Protein AF-E7G521-F1 (afdb_monomer)

Structure (mmCIF, N/CA/C/O backbone):
data_AF-E7G521-F1
#
_entry.id   AF-E7G521-F1
#
loop_
_atom_site.group_PDB
_atom_site.id
_atom_site.type_symbol
_atom_site.label_atom_id
_atom_site.label_alt_id
_atom_site.label_comp_id
_atom_site.label_asym_id
_atom_site.label_entity_id
_atom_site.label_seq_id
_atom_site.pdbx_PDB_ins_code
_atom_site.Cartn_x
_atom_site.Cartn_y
_atom_site.Cartn_z
_atom_site.occupancy
_atom_site.B_iso_or_equiv
_atom_site.auth_seq_id
_atom_site.auth_comp_id
_atom_site.auth_asym_id
_atom_site.auth_atom_id
_atom_site.pdbx_PDB_model_num
ATOM 1 N N . MET A 1 1 ? -6.265 -10.567 9.355 1.00 40.25 1 MET A N 1
ATOM 2 C CA . MET A 1 1 ? -4.885 -11.091 9.255 1.00 40.25 1 MET A CA 1
ATOM 3 C C . MET A 1 1 ? -4.249 -10.491 8.012 1.00 40.25 1 MET A C 1
ATOM 5 O O . MET A 1 1 ? -4.876 -10.526 6.965 1.00 40.25 1 MET A O 1
ATOM 9 N N . LEU A 1 2 ? -3.047 -9.920 8.127 1.00 45.81 2 LEU A N 1
ATOM 10 C CA . LEU A 1 2 ? -2.326 -9.175 7.076 1.00 45.81 2 LEU A CA 1
ATOM 11 C C . LEU A 1 2 ? -1.985 -9.977 5.794 1.00 45.81 2 LEU A C 1
ATOM 13 O O . LEU A 1 2 ? -1.392 -9.445 4.856 1.00 45.81 2 LEU A O 1
ATOM 17 N N . SER A 1 3 ? -2.362 -11.252 5.726 1.00 45.19 3 SER A N 1
ATOM 18 C CA . SER A 1 3 ? -1.956 -12.217 4.700 1.00 45.19 3 SER A CA 1
ATOM 19 C C . SER A 1 3 ? -2.608 -12.027 3.321 1.00 45.19 3 SER A C 1
ATOM 21 O O . SER A 1 3 ? -2.193 -12.677 2.367 1.00 45.19 3 SER A O 1
ATOM 23 N N . GLU A 1 4 ? -3.577 -11.122 3.160 1.00 48.91 4 GLU A N 1
ATOM 24 C CA . GLU A 1 4 ? -4.229 -10.870 1.859 1.00 48.91 4 GLU A CA 1
ATOM 25 C C . GLU A 1 4 ? -3.552 -9.769 1.017 1.00 48.91 4 GLU A C 1
ATOM 27 O O . GLU A 1 4 ? -3.879 -9.602 -0.157 1.00 48.91 4 GLU A O 1
ATOM 32 N N . ARG A 1 5 ? -2.586 -9.010 1.562 1.00 54.59 5 ARG A N 1
ATOM 33 C CA . ARG A 1 5 ? -2.122 -7.758 0.923 1.00 54.59 5 ARG A CA 1
ATOM 34 C C . ARG A 1 5 ? -1.070 -7.886 -0.179 1.00 54.59 5 ARG A C 1
ATOM 36 O O . ARG A 1 5 ? -0.899 -6.925 -0.920 1.00 54.59 5 ARG A O 1
ATOM 43 N N . ILE A 1 6 ? -0.394 -9.025 -0.333 1.00 53.94 6 ILE A N 1
ATOM 44 C CA . ILE A 1 6 ? 0.591 -9.243 -1.419 1.00 53.94 6 ILE A CA 1
ATOM 45 C C . ILE A 1 6 ? 0.376 -10.586 -2.143 1.00 53.94 6 ILE A C 1
ATOM 47 O O . ILE A 1 6 ? 0.940 -10.796 -3.210 1.00 53.94 6 ILE A O 1
ATOM 51 N N . CYS A 1 7 ? -0.510 -11.468 -1.660 1.00 44.53 7 CYS A N 1
ATOM 52 C CA . CYS A 1 7 ? -0.705 -12.802 -2.250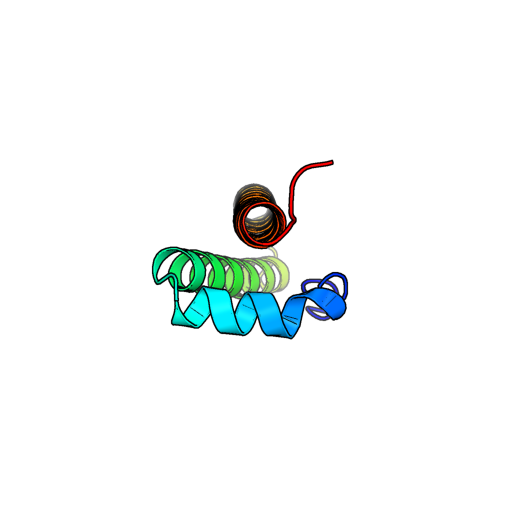 1.00 44.53 7 CYS A CA 1
ATOM 53 C C . CYS A 1 7 ? -1.159 -12.802 -3.722 1.00 44.53 7 CYS A C 1
ATOM 55 O O . CYS A 1 7 ? -0.925 -13.783 -4.420 1.00 44.53 7 CYS A O 1
ATOM 57 N N . MET A 1 8 ? -1.754 -11.715 -4.228 1.00 52.00 8 MET A N 1
ATOM 58 C CA . MET A 1 8 ? -2.057 -11.586 -5.664 1.00 52.00 8 MET A CA 1
ATOM 59 C C . MET A 1 8 ? -0.831 -11.250 -6.531 1.00 52.00 8 MET A C 1
ATOM 61 O O . MET A 1 8 ? -0.865 -11.462 -7.735 1.00 52.00 8 MET A O 1
ATOM 65 N N . PHE A 1 9 ? 0.258 -10.755 -5.939 1.00 55.09 9 PHE A N 1
ATOM 66 C CA . PHE A 1 9 ? 1.491 -10.373 -6.632 1.00 55.09 9 PHE A CA 1
ATOM 67 C C . PHE A 1 9 ? 2.608 -11.413 -6.485 1.00 55.09 9 PHE A C 1
ATOM 69 O O . PHE A 1 9 ? 3.775 -11.083 -6.681 1.00 55.09 9 PHE A O 1
ATOM 76 N N . HIS A 1 10 ? 2.300 -12.670 -6.145 1.00 58.69 10 HIS A N 1
ATOM 77 C CA . HIS A 1 10 ? 3.333 -13.713 -6.095 1.00 58.69 10 HIS A CA 1
ATOM 78 C C . HIS A 1 10 ? 4.088 -13.851 -7.422 1.00 58.69 10 HIS A C 1
ATOM 80 O O . HIS A 1 10 ? 5.299 -14.039 -7.404 1.00 58.69 10 HIS A O 1
ATOM 86 N N . GLU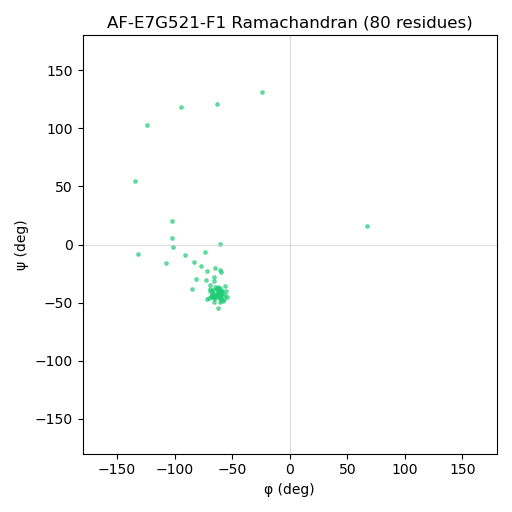 A 1 11 ? 3.401 -13.666 -8.549 1.00 64.25 11 GLU A N 1
ATOM 87 C CA . GLU A 1 11 ? 4.011 -13.698 -9.883 1.00 64.25 11 GLU A CA 1
ATOM 88 C C . GLU A 1 11 ? 4.895 -12.470 -10.171 1.00 64.25 11 GLU A C 1
ATOM 90 O O . GLU A 1 11 ? 5.827 -12.541 -10.960 1.00 64.25 11 GLU A O 1
ATOM 95 N N . TYR A 1 12 ? 4.662 -11.362 -9.464 1.00 73.06 12 TYR A N 1
ATOM 96 C CA . TYR A 1 12 ? 5.380 -10.093 -9.619 1.00 73.06 12 TYR A CA 1
ATOM 97 C C . TYR A 1 12 ? 6.422 -9.859 -8.532 1.00 73.06 12 TYR A C 1
ATOM 99 O O . TYR A 1 12 ? 6.989 -8.775 -8.443 1.00 73.06 12 TYR A O 1
ATOM 107 N N . ARG A 1 13 ? 6.665 -10.835 -7.653 1.00 74.69 13 ARG A N 1
ATOM 108 C CA . ARG A 1 13 ? 7.534 -10.638 -6.489 1.00 74.69 13 ARG A CA 1
ATOM 109 C C . ARG A 1 13 ? 8.974 -10.323 -6.896 1.00 74.69 13 ARG A C 1
ATOM 111 O O . ARG A 1 13 ? 9.617 -9.497 -6.249 1.00 74.69 13 ARG A O 1
ATOM 118 N N . ASP A 1 14 ? 9.461 -10.964 -7.952 1.00 77.56 14 ASP A N 1
ATOM 119 C CA . ASP A 1 14 ? 10.779 -10.690 -8.523 1.00 77.56 14 ASP A CA 1
ATOM 120 C C . ASP A 1 14 ? 10.835 -9.29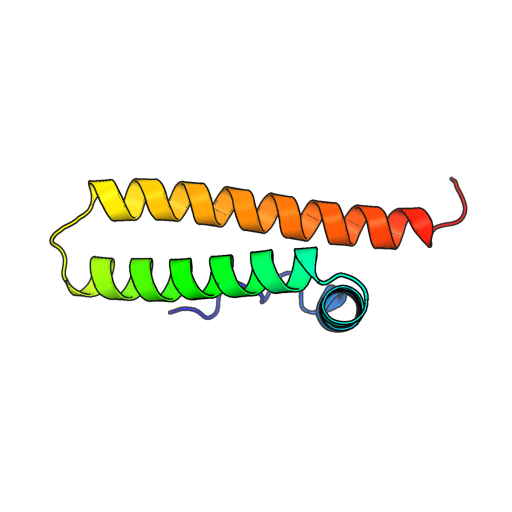5 -9.155 1.00 77.56 14 ASP A C 1
ATOM 122 O O . ASP A 1 14 ? 11.737 -8.528 -8.825 1.00 77.56 14 ASP A O 1
ATOM 126 N N . GLU A 1 15 ? 9.818 -8.901 -9.929 1.00 82.06 15 GLU A N 1
ATOM 127 C CA . GLU A 1 15 ? 9.721 -7.546 -10.492 1.00 82.06 15 GLU A CA 1
ATOM 128 C C . GLU A 1 15 ? 9.647 -6.472 -9.407 1.00 82.06 15 GLU A C 1
ATOM 130 O O . GLU A 1 15 ? 10.347 -5.474 -9.486 1.00 82.06 15 GLU A O 1
ATOM 135 N N . ILE A 1 16 ? 8.859 -6.689 -8.353 1.00 79.56 16 ILE A N 1
ATOM 136 C CA . ILE A 1 16 ? 8.764 -5.807 -7.182 1.00 79.56 16 ILE A CA 1
ATOM 137 C C . ILE A 1 16 ? 10.131 -5.656 -6.516 1.00 79.56 16 ILE A C 1
ATOM 139 O O . ILE A 1 16 ? 10.520 -4.557 -6.121 1.00 79.56 16 ILE A O 1
ATOM 143 N N . LYS A 1 17 ? 10.876 -6.755 -6.376 1.00 80.69 17 LYS A N 1
ATOM 144 C CA . LYS A 1 17 ? 1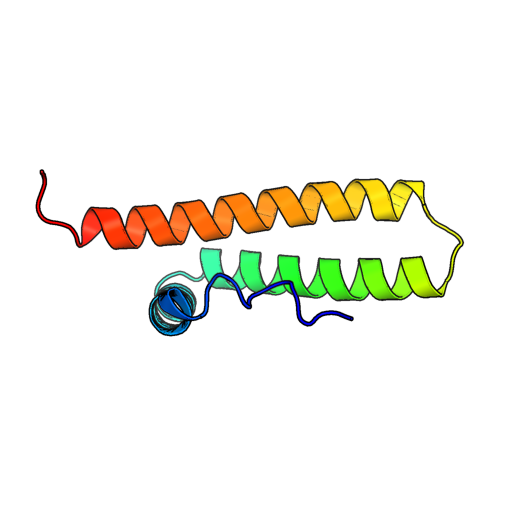2.202 -6.745 -5.759 1.00 80.69 17 LYS A CA 1
ATOM 145 C C . LYS A 1 17 ? 13.224 -6.030 -6.643 1.00 80.69 17 LYS A C 1
ATOM 147 O O . LYS A 1 17 ? 14.039 -5.268 -6.120 1.00 80.69 17 LYS A O 1
ATOM 152 N N . GLU A 1 18 ? 13.178 -6.233 -7.957 1.00 83.75 18 GLU A N 1
ATOM 153 C CA . GLU A 1 18 ? 14.007 -5.497 -8.911 1.00 83.75 18 GLU A CA 1
ATOM 154 C C . GLU A 1 18 ? 13.646 -4.012 -8.955 1.00 83.75 18 GLU A C 1
ATOM 156 O O . GLU A 1 18 ? 14.533 -3.176 -8.803 1.00 83.75 18 GLU A O 1
ATOM 161 N N . LEU A 1 19 ? 12.363 -3.669 -9.082 1.00 84.50 19 LEU A N 1
ATOM 162 C CA . LEU A 1 19 ? 11.852 -2.299 -9.054 1.00 84.50 19 LEU A CA 1
ATOM 163 C C . LEU A 1 19 ? 12.184 -1.607 -7.741 1.00 84.50 19 LEU A C 1
ATOM 165 O O . LEU A 1 19 ? 12.589 -0.457 -7.769 1.00 84.50 19 LEU A O 1
ATOM 169 N N . SER A 1 20 ? 12.102 -2.282 -6.597 1.00 82.88 20 SER A N 1
ATOM 170 C CA . SER A 1 20 ? 12.495 -1.676 -5.323 1.00 82.88 20 SER A CA 1
ATOM 171 C C . SER A 1 20 ? 13.991 -1.363 -5.248 1.00 82.88 20 SER A C 1
ATOM 173 O O . SER A 1 20 ? 14.361 -0.451 -4.514 1.00 82.88 20 SER A O 1
ATOM 175 N N . ASN A 1 21 ? 14.849 -2.105 -5.955 1.00 83.06 21 ASN A N 1
ATOM 176 C CA . ASN A 1 21 ? 16.287 -1.814 -6.012 1.00 83.06 21 ASN A CA 1
ATOM 177 C C . ASN A 1 21 ? 16.619 -0.771 -7.086 1.00 83.06 21 ASN A C 1
ATOM 179 O O . ASN A 1 21 ? 17.485 0.075 -6.882 1.00 83.06 21 ASN A O 1
ATOM 183 N N . LYS A 1 22 ? 15.940 -0.830 -8.234 1.00 83.81 22 LYS A N 1
ATOM 184 C CA . LYS A 1 22 ? 16.164 0.055 -9.384 1.00 83.81 22 LYS A CA 1
ATOM 185 C C . LYS A 1 22 ? 15.467 1.408 -9.230 1.00 83.81 22 LYS A C 1
ATOM 187 O O . LYS A 1 22 ? 15.950 2.401 -9.763 1.00 83.81 22 LYS A O 1
ATOM 192 N N . ASN A 1 23 ? 14.345 1.454 -8.516 1.00 85.50 23 ASN A N 1
ATOM 193 C CA . ASN A 1 23 ? 13.492 2.623 -8.369 1.00 85.50 23 ASN A CA 1
ATOM 194 C C . ASN A 1 23 ? 13.291 2.984 -6.880 1.00 85.50 23 ASN A C 1
ATOM 196 O O . ASN A 1 23 ? 12.463 2.379 -6.191 1.00 85.50 23 ASN A O 1
ATOM 200 N N . PRO A 1 24 ? 13.987 4.017 -6.368 1.00 87.62 24 PRO A N 1
ATOM 201 C CA . PRO A 1 24 ? 13.826 4.462 -4.983 1.00 87.62 24 PRO A CA 1
ATOM 202 C C . PRO A 1 24 ? 12.425 5.022 -4.696 1.00 87.62 24 PRO A C 1
ATOM 204 O O . PRO A 1 24 ? 12.010 5.073 -3.539 1.00 87.62 24 PRO A O 1
ATOM 207 N N . HIS A 1 25 ? 11.678 5.435 -5.725 1.00 86.50 25 HIS A N 1
ATOM 208 C CA . HIS A 1 25 ? 10.288 5.859 -5.567 1.00 86.50 25 HIS A CA 1
ATOM 209 C C . HIS A 1 25 ? 9.387 4.682 -5.180 1.00 86.50 25 HIS A C 1
ATOM 211 O O . HIS A 1 25 ? 8.586 4.796 -4.254 1.00 86.50 25 HIS A O 1
ATOM 217 N N . PHE A 1 26 ? 9.594 3.526 -5.818 1.00 86.50 26 PHE A N 1
A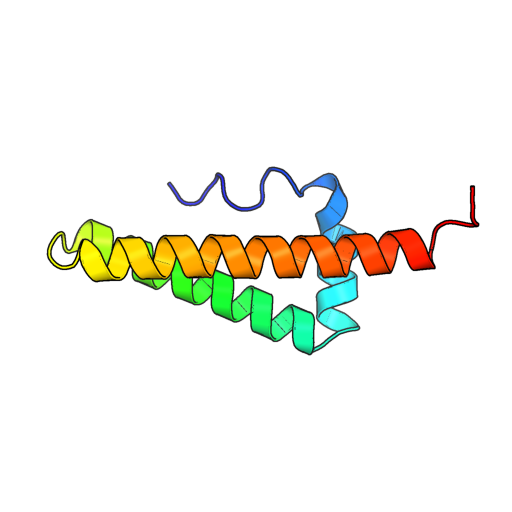TOM 218 C CA . PHE A 1 26 ? 8.883 2.295 -5.489 1.00 86.50 26 PHE A CA 1
ATOM 219 C C . PHE A 1 26 ? 9.140 1.876 -4.039 1.00 86.50 26 PHE A C 1
ATOM 221 O O . PHE A 1 26 ? 8.203 1.544 -3.318 1.00 86.50 26 PHE A O 1
ATOM 228 N N . HIS A 1 27 ? 10.400 1.947 -3.595 1.00 86.12 27 HIS A N 1
ATOM 229 C CA . HIS A 1 27 ? 10.771 1.616 -2.219 1.00 86.12 27 HIS A CA 1
ATOM 230 C C . HIS A 1 27 ? 10.000 2.459 -1.196 1.00 86.12 27 HIS A C 1
ATOM 232 O O . HIS A 1 27 ? 9.395 1.904 -0.281 1.00 86.12 27 HIS A O 1
ATOM 238 N N . LYS A 1 28 ? 9.928 3.782 -1.409 1.00 88.94 28 LYS A N 1
ATOM 239 C CA . LYS A 1 28 ? 9.164 4.686 -0.536 1.00 88.94 28 LYS A CA 1
ATOM 240 C C . LYS A 1 28 ? 7.683 4.330 -0.488 1.00 88.94 28 LYS A C 1
ATOM 242 O O . LYS A 1 28 ? 7.133 4.214 0.597 1.00 88.94 28 LYS A O 1
ATOM 247 N N . ILE A 1 29 ? 7.050 4.116 -1.643 1.00 87.88 29 ILE A N 1
ATOM 248 C CA . ILE A 1 29 ? 5.623 3.761 -1.719 1.00 87.88 29 ILE A CA 1
ATOM 249 C C . ILE A 1 29 ? 5.353 2.437 -0.995 1.00 87.88 29 ILE A C 1
ATOM 251 O O . ILE A 1 29 ? 4.343 2.294 -0.304 1.00 87.88 29 ILE A O 1
ATOM 255 N N . PHE A 1 30 ? 6.266 1.474 -1.121 1.00 83.31 30 PHE A N 1
ATOM 256 C CA . PHE A 1 30 ? 6.153 0.182 -0.460 1.00 83.31 30 PHE A CA 1
ATOM 257 C C . PHE A 1 30 ? 6.281 0.296 1.065 1.00 83.31 30 PHE A C 1
ATOM 259 O O . PHE A 1 30 ? 5.467 -0.284 1.786 1.00 83.31 30 PHE A O 1
ATOM 266 N N . GLU A 1 31 ? 7.251 1.071 1.560 1.00 86.69 31 GLU A N 1
ATOM 267 C CA . GLU A 1 31 ? 7.375 1.390 2.987 1.00 86.69 31 GLU A CA 1
ATOM 268 C C . GLU A 1 31 ? 6.130 2.111 3.512 1.00 86.69 31 GLU A C 1
ATOM 270 O O . GLU A 1 31 ? 5.576 1.711 4.535 1.00 86.69 31 GLU A O 1
ATOM 275 N N . GLU A 1 32 ? 5.635 3.114 2.785 1.00 88.69 32 GLU A N 1
ATOM 276 C CA . GLU A 1 32 ? 4.452 3.889 3.164 1.00 88.69 32 GLU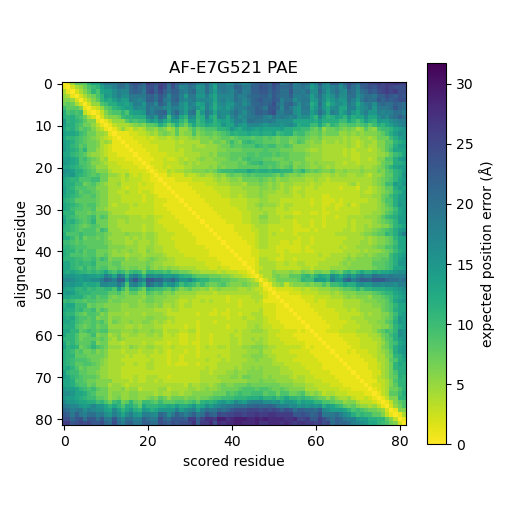 A CA 1
ATOM 277 C C . GLU A 1 32 ? 3.203 2.998 3.227 1.00 88.69 32 GLU A C 1
ATOM 279 O O . GLU A 1 32 ? 2.417 3.068 4.170 1.00 88.69 32 GLU A O 1
ATOM 284 N N . HIS A 1 33 ? 3.053 2.072 2.278 1.00 85.88 33 HIS A N 1
ATOM 285 C CA . HIS A 1 33 ? 1.973 1.088 2.283 1.00 85.88 33 HIS A CA 1
ATOM 286 C C . HIS A 1 33 ? 2.048 0.155 3.499 1.00 85.88 33 HIS A C 1
ATOM 288 O O . HIS A 1 33 ? 1.000 -0.213 4.046 1.00 85.88 33 HIS A O 1
ATOM 294 N N . ASN A 1 34 ? 3.258 -0.231 3.911 1.00 83.94 34 ASN A N 1
ATOM 295 C CA . ASN A 1 34 ? 3.489 -1.082 5.075 1.00 83.94 34 ASN A CA 1
ATOM 296 C C . ASN A 1 34 ? 3.189 -0.332 6.378 1.00 83.94 34 ASN A C 1
ATOM 298 O O . ASN A 1 34 ? 2.435 -0.829 7.207 1.00 83.94 34 ASN A O 1
ATOM 302 N N . ALA A 1 35 ? 3.679 0.903 6.506 1.00 88.50 35 ALA A N 1
ATOM 303 C CA . ALA A 1 35 ? 3.385 1.774 7.640 1.00 88.50 35 ALA A CA 1
ATOM 304 C C . ALA A 1 35 ? 1.876 2.037 7.779 1.00 88.50 35 ALA A C 1
ATOM 306 O O . ALA A 1 35 ? 1.329 1.960 8.874 1.00 88.50 35 ALA A O 1
ATOM 307 N N . LEU A 1 36 ? 1.175 2.267 6.662 1.00 86.69 36 LEU A N 1
ATOM 308 C CA . LEU A 1 36 ? -0.282 2.402 6.662 1.00 86.69 36 LEU A CA 1
ATOM 309 C C . LEU A 1 36 ? -0.999 1.106 7.050 1.00 86.69 36 LEU A C 1
ATOM 311 O O . LEU A 1 36 ? -2.102 1.180 7.577 1.00 86.69 36 LEU A O 1
ATOM 315 N N . ASP A 1 37 ? -0.449 -0.077 6.749 1.00 85.38 37 ASP A N 1
ATOM 316 C CA . ASP A 1 37 ? -1.015 -1.323 7.280 1.00 85.38 37 ASP A CA 1
ATOM 317 C C . ASP A 1 37 ? -0.942 -1.359 8.792 1.00 85.38 37 ASP A C 1
ATOM 319 O O . ASP A 1 37 ? -1.976 -1.509 9.435 1.00 85.38 37 ASP A O 1
ATOM 323 N N . ASP A 1 38 ? 0.262 -1.169 9.317 1.00 87.50 38 ASP A N 1
ATOM 324 C CA . ASP A 1 38 ? 0.535 -1.260 10.741 1.00 87.50 38 ASP A CA 1
ATOM 325 C C . ASP A 1 38 ? -0.298 -0.236 11.524 1.00 87.50 38 ASP A C 1
ATOM 327 O O . ASP A 1 38 ? -0.920 -0.558 12.539 1.00 87.50 38 ASP A O 1
ATOM 331 N N . GLU A 1 39 ? -0.432 0.976 10.976 1.00 87.94 39 GLU A N 1
ATOM 332 C CA . GLU A 1 39 ? -1.292 2.010 11.541 1.00 87.94 39 GLU A CA 1
ATOM 333 C C . GLU A 1 39 ? -2.777 1.617 11.485 1.00 87.94 39 GLU A C 1
ATOM 335 O O . GLU A 1 39 ? -3.477 1.761 12.485 1.00 87.94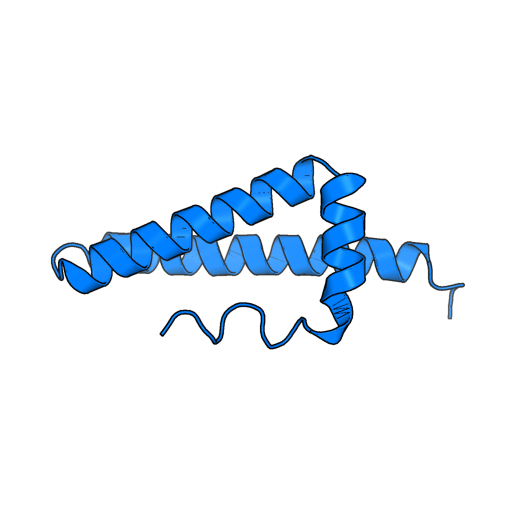 39 GLU A O 1
ATOM 340 N N . ILE A 1 40 ? -3.275 1.067 10.368 1.00 86.69 40 ILE A N 1
ATOM 341 C CA . ILE A 1 40 ? -4.659 0.562 10.293 1.00 86.69 40 ILE A CA 1
ATOM 342 C C . ILE A 1 40 ? -4.878 -0.551 11.318 1.00 86.69 40 ILE A C 1
ATOM 344 O O . ILE A 1 40 ? -5.880 -0.511 12.023 1.00 86.69 40 ILE A O 1
ATOM 348 N N . ALA A 1 41 ? -3.965 -1.516 11.422 1.00 85.88 41 ALA A N 1
ATOM 349 C CA . ALA A 1 41 ? -4.077 -2.637 12.349 1.00 85.88 41 ALA A CA 1
ATOM 350 C C . ALA A 1 41 ? -4.084 -2.160 13.808 1.00 85.88 41 ALA A C 1
ATOM 352 O O . ALA A 1 41 ? -4.905 -2.614 14.604 1.00 85.88 41 ALA A O 1
ATOM 353 N N . THR A 1 42 ? -3.221 -1.198 14.139 1.00 87.81 42 THR A N 1
ATOM 354 C CA . THR A 1 42 ? -3.163 -0.575 15.465 1.00 87.81 42 THR A CA 1
ATOM 355 C C . THR A 1 42 ? -4.451 0.181 15.784 1.00 87.81 42 THR A C 1
ATOM 357 O O . THR A 1 42 ? -5.005 0.028 16.872 1.00 87.81 42 THR A O 1
ATOM 360 N N . LEU A 1 43 ? -4.975 0.963 14.836 1.00 87.88 43 LEU A N 1
ATOM 361 C CA . LEU A 1 43 ? -6.218 1.714 15.027 1.00 87.88 43 LEU A CA 1
ATOM 362 C C . LEU A 1 43 ? -7.443 0.793 15.093 1.00 87.88 43 LEU A C 1
ATOM 364 O O . LEU A 1 43 ? -8.328 1.031 15.911 1.00 87.88 43 LEU A O 1
ATOM 368 N N . GLU A 1 44 ? -7.492 -0.270 14.284 1.00 85.44 44 GLU A N 1
ATOM 369 C CA . GLU A 1 44 ? -8.552 -1.287 14.332 1.00 85.44 44 GLU A CA 1
ATOM 370 C C . GLU A 1 44 ? -8.524 -2.059 15.657 1.00 85.44 44 GLU A C 1
ATOM 372 O O . GLU A 1 44 ? -9.582 -2.349 16.210 1.00 85.44 44 GLU A O 1
ATOM 377 N N . ALA A 1 45 ? -7.337 -2.335 16.208 1.00 86.69 45 ALA A N 1
ATOM 378 C CA . ALA A 1 45 ? -7.193 -2.938 17.533 1.00 86.69 45 ALA A CA 1
ATOM 379 C C . ALA A 1 45 ? -7.600 -1.979 18.666 1.00 86.69 45 ALA A C 1
ATOM 381 O O . ALA A 1 45 ? -8.155 -2.415 19.673 1.00 86.69 45 ALA A O 1
ATOM 382 N N . SER A 1 46 ? -7.333 -0.681 18.498 1.00 86.00 46 SER A N 1
ATOM 383 C CA . SER A 1 46 ? -7.714 0.374 19.444 1.00 86.00 46 SER A CA 1
ATOM 384 C C . SER A 1 46 ? -9.220 0.676 19.418 1.00 86.00 46 SER A C 1
ATOM 386 O O . SER A 1 46 ? -9.784 1.060 20.439 1.00 86.00 46 SER A O 1
ATOM 388 N N . GLY A 1 47 ? -9.881 0.502 18.268 1.00 77.94 47 GLY A N 1
ATOM 389 C CA . GLY A 1 47 ? -11.333 0.645 18.111 1.00 77.94 47 GLY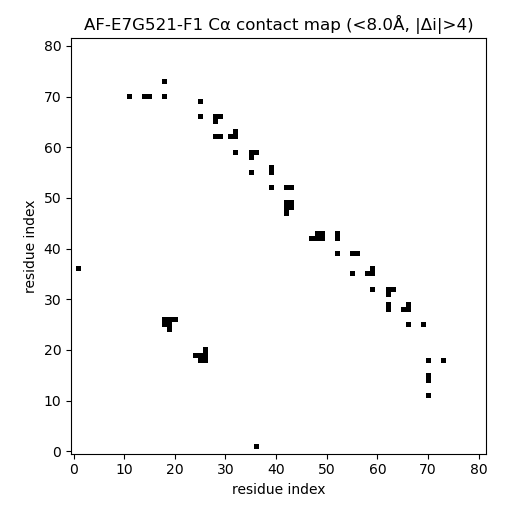 A CA 1
ATOM 390 C C . GLY A 1 47 ? -11.872 2.070 18.281 1.00 77.94 47 GLY A C 1
ATOM 391 O O . GLY A 1 47 ? -13.067 2.244 18.499 1.00 77.94 47 GLY A O 1
ATOM 392 N N . THR A 1 48 ? -11.006 3.085 18.225 1.00 72.69 48 THR A N 1
ATOM 393 C CA . THR A 1 48 ? -11.350 4.472 18.589 1.00 72.69 48 THR A CA 1
ATOM 394 C C . THR A 1 48 ? -11.469 5.428 17.402 1.00 72.69 48 THR A C 1
ATOM 396 O O . THR A 1 48 ? -12.027 6.512 17.549 1.00 72.69 48 THR A O 1
ATOM 399 N N . ASP A 1 49 ? -10.961 5.048 16.226 1.00 82.31 49 ASP A N 1
ATOM 400 C CA . ASP A 1 49 ? -10.664 5.983 15.133 1.00 82.31 49 ASP A CA 1
ATOM 401 C C . ASP A 1 49 ? -11.150 5.481 13.754 1.00 82.31 49 ASP A C 1
ATOM 403 O O . ASP A 1 49 ? -10.396 5.431 12.777 1.00 82.31 49 ASP A O 1
ATOM 407 N N . ASP A 1 50 ? -12.440 5.148 13.630 1.00 84.00 50 ASP A N 1
ATOM 408 C CA . ASP A 1 50 ? -13.055 4.673 12.374 1.00 84.00 50 ASP A CA 1
ATOM 409 C C . ASP A 1 50 ? -12.867 5.634 11.187 1.00 84.00 50 ASP A C 1
ATOM 411 O O . ASP A 1 50 ? -12.582 5.212 10.063 1.00 84.00 50 ASP A O 1
ATOM 415 N N . LEU A 1 51 ? -12.976 6.948 11.422 1.00 86.75 51 LEU A N 1
ATOM 416 C CA . LEU A 1 51 ? -12.762 7.978 10.393 1.00 86.75 51 LEU A CA 1
ATOM 417 C C . LEU A 1 51 ? -11.325 7.963 9.856 1.00 86.75 51 LEU A C 1
ATOM 419 O O . LEU A 1 51 ? -11.082 8.145 8.654 1.00 86.75 51 LEU A O 1
ATOM 423 N N . LYS A 1 52 ? -10.363 7.729 10.749 1.00 87.56 52 LYS A N 1
ATOM 424 C CA . LYS A 1 52 ? -8.948 7.650 10.402 1.00 87.56 52 LYS A CA 1
ATOM 425 C C . LYS A 1 52 ? -8.686 6.361 9.634 1.00 87.56 52 LYS A C 1
ATOM 427 O O . LYS A 1 52 ? -8.145 6.427 8.534 1.00 87.56 52 LYS A O 1
ATOM 432 N N . ILE A 1 53 ? -9.198 5.228 10.117 1.00 86.88 53 ILE A N 1
ATOM 433 C CA . ILE A 1 53 ? -9.144 3.931 9.427 1.00 86.88 53 ILE A CA 1
ATOM 434 C C . ILE A 1 53 ? -9.722 4.035 8.008 1.00 86.88 53 ILE A C 1
ATOM 436 O O . ILE A 1 53 ? -9.096 3.568 7.058 1.00 86.88 53 ILE A O 1
ATOM 440 N N . ALA A 1 54 ? -10.872 4.689 7.819 1.00 87.50 54 ALA A N 1
ATOM 441 C CA . ALA A 1 54 ? -11.473 4.883 6.497 1.00 87.50 54 ALA A CA 1
ATOM 442 C C . ALA A 1 54 ? -10.566 5.693 5.551 1.00 87.50 54 ALA A C 1
ATOM 444 O O . ALA A 1 54 ? -10.435 5.366 4.367 1.00 87.50 54 ALA A O 1
ATOM 445 N N . THR A 1 55 ? -9.899 6.724 6.073 1.00 89.50 55 THR A N 1
ATOM 446 C CA . THR A 1 55 ? -8.939 7.538 5.313 1.00 89.50 55 THR A CA 1
ATOM 447 C C . THR A 1 55 ? -7.688 6.736 4.951 1.00 89.50 55 THR A C 1
ATOM 449 O O . THR A 1 55 ? -7.239 6.765 3.805 1.00 89.50 55 THR A O 1
ATOM 452 N N . LEU A 1 56 ? -7.148 5.966 5.896 1.00 88.00 56 LEU A N 1
ATOM 453 C CA . LEU A 1 56 ? -5.968 5.129 5.682 1.00 88.00 56 LEU A CA 1
ATOM 454 C C . LEU A 1 56 ? -6.259 3.986 4.703 1.00 88.00 56 LEU A C 1
ATOM 456 O O . LEU A 1 56 ? -5.446 3.719 3.823 1.00 88.00 56 LEU A O 1
ATOM 460 N N . LYS A 1 57 ? -7.447 3.369 4.770 1.00 85.44 57 LYS A N 1
ATOM 461 C CA . LYS A 1 57 ? -7.907 2.364 3.795 1.00 85.44 57 LYS A CA 1
ATOM 462 C C . LYS A 1 57 ? -7.951 2.933 2.373 1.00 85.44 57 LYS A C 1
ATOM 464 O O . LYS A 1 57 ? -7.513 2.257 1.443 1.00 85.44 57 LYS A O 1
ATOM 469 N N . LYS A 1 58 ? -8.399 4.185 2.196 1.00 88.19 58 LYS A N 1
ATOM 470 C CA . LYS A 1 58 ? -8.340 4.879 0.895 1.00 88.19 58 LYS A CA 1
ATOM 471 C C . LYS A 1 58 ? -6.902 5.120 0.431 1.00 88.19 58 LYS A C 1
ATOM 473 O O . LYS A 1 58 ? -6.588 4.813 -0.714 1.00 88.19 58 LYS A O 1
ATOM 478 N N . LYS A 1 59 ? -6.019 5.612 1.309 1.00 88.06 59 LYS A N 1
ATOM 479 C CA . LYS A 1 59 ? -4.594 5.816 0.978 1.00 88.06 59 LYS A CA 1
ATOM 480 C C . LYS A 1 59 ? -3.903 4.512 0.586 1.00 88.06 59 LYS A C 1
ATOM 482 O O . LYS A 1 59 ? -3.201 4.456 -0.411 1.00 88.06 59 LYS A O 1
ATOM 487 N N . LYS A 1 60 ? -4.161 3.438 1.325 1.00 83.38 60 LYS A N 1
ATOM 488 C CA . LYS A 1 60 ? -3.676 2.091 1.020 1.00 83.38 60 LYS A CA 1
ATOM 489 C C . LYS A 1 60 ? -4.091 1.627 -0.378 1.00 83.38 60 LYS A C 1
ATOM 491 O O . LYS A 1 60 ? -3.274 1.038 -1.079 1.00 83.38 60 LYS A O 1
ATOM 496 N N . LEU A 1 61 ? -5.343 1.871 -0.772 1.00 85.06 61 LEU A N 1
ATOM 497 C CA . LEU A 1 61 ? -5.817 1.540 -2.117 1.00 85.06 61 LEU A CA 1
ATOM 498 C C . LEU A 1 61 ? -5.061 2.344 -3.181 1.00 85.06 61 LEU A C 1
ATOM 500 O O . LEU A 1 61 ? -4.636 1.766 -4.173 1.00 85.06 61 LEU A O 1
ATOM 504 N N . TYR A 1 62 ? -4.839 3.635 -2.930 1.00 86.19 62 TYR A N 1
ATOM 505 C CA . TYR A 1 62 ? -4.074 4.510 -3.815 1.00 86.19 62 TYR A CA 1
ATOM 506 C C . TYR A 1 62 ? -2.625 4.031 -3.996 1.00 86.19 62 TYR A C 1
ATOM 508 O O . TYR A 1 62 ? -2.181 3.837 -5.121 1.00 86.19 62 TYR A O 1
ATOM 516 N N . LEU A 1 63 ? -1.909 3.738 -2.904 1.00 85.88 63 LEU A N 1
ATOM 517 C CA . LEU A 1 63 ? -0.531 3.234 -2.989 1.00 85.88 63 LEU A CA 1
ATOM 518 C C . LEU A 1 63 ? -0.452 1.888 -3.715 1.00 85.88 63 LEU A C 1
ATOM 520 O O . LEU A 1 63 ? 0.497 1.642 -4.451 1.00 85.88 63 LEU A O 1
ATOM 524 N N . LYS A 1 64 ? -1.448 1.010 -3.533 1.00 81.12 64 LYS A N 1
ATOM 525 C CA . LYS A 1 64 ? -1.531 -0.247 -4.286 1.00 81.12 64 LYS A CA 1
ATOM 526 C C . LYS A 1 64 ? -1.686 0.012 -5.788 1.00 81.12 64 LYS A C 1
ATOM 528 O O . LYS A 1 64 ? -1.046 -0.680 -6.574 1.00 81.12 64 LYS A O 1
ATOM 533 N N . ASP A 1 65 ? -2.534 0.963 -6.171 1.00 85.94 65 ASP A N 1
ATOM 534 C CA . ASP A 1 65 ? -2.727 1.352 -7.571 1.00 85.94 65 ASP A CA 1
ATOM 535 C C . ASP A 1 65 ? -1.421 1.886 -8.172 1.00 85.94 65 ASP A C 1
ATOM 537 O O . ASP A 1 65 ? -1.006 1.468 -9.250 1.00 85.94 65 ASP A O 1
ATOM 541 N N . GLU A 1 66 ? -0.691 2.701 -7.410 1.00 86.31 66 GLU A N 1
ATOM 542 C CA . GLU A 1 66 ? 0.592 3.262 -7.834 1.00 86.31 66 GLU A CA 1
ATOM 543 C C . GLU A 1 66 ? 1.690 2.188 -7.961 1.00 86.31 66 GLU A C 1
ATOM 545 O O . GLU A 1 66 ? 2.438 2.176 -8.939 1.00 86.31 66 GLU A O 1
ATOM 550 N N . ILE A 1 67 ? 1.733 1.220 -7.035 1.00 84.19 67 ILE A N 1
ATOM 551 C CA . ILE A 1 67 ? 2.573 0.012 -7.139 1.00 84.19 67 ILE A CA 1
ATOM 552 C C . ILE A 1 67 ? 2.233 -0.768 -8.411 1.00 84.19 67 ILE A C 1
ATOM 554 O O . ILE A 1 67 ? 3.136 -1.131 -9.163 1.00 84.19 67 ILE A O 1
ATOM 558 N N . TYR A 1 68 ? 0.945 -1.020 -8.664 1.00 82.94 68 TYR A N 1
ATOM 559 C CA . TYR A 1 68 ? 0.501 -1.763 -9.843 1.00 82.94 68 TYR A CA 1
ATOM 560 C C . TYR A 1 68 ? 0.889 -1.042 -11.131 1.00 82.94 68 TYR A C 1
ATOM 562 O O . TYR A 1 68 ? 1.419 -1.668 -12.045 1.00 82.94 68 TYR A O 1
ATOM 570 N N . ARG A 1 69 ? 0.695 0.276 -11.183 1.00 85.88 69 ARG A N 1
ATOM 571 C CA . ARG A 1 69 ? 1.062 1.103 -12.327 1.00 85.88 69 ARG A CA 1
ATOM 572 C C . ARG A 1 69 ? 2.564 1.056 -12.602 1.00 85.88 69 ARG A C 1
ATOM 574 O O . ARG A 1 69 ? 2.945 0.818 -13.738 1.00 85.88 69 ARG A O 1
ATOM 581 N N . MET A 1 70 ? 3.410 1.171 -11.576 1.00 85.50 70 MET A N 1
ATOM 582 C CA . MET A 1 70 ? 4.865 1.050 -11.744 1.00 85.50 70 MET A CA 1
ATOM 583 C C . MET A 1 70 ? 5.294 -0.333 -12.251 1.00 85.50 70 MET A C 1
ATOM 585 O O . MET A 1 70 ? 6.194 -0.422 -13.083 1.00 85.50 70 MET A O 1
ATOM 589 N N . ILE A 1 71 ? 4.655 -1.405 -11.772 1.00 84.38 71 ILE A N 1
ATOM 590 C CA . ILE A 1 71 ? 4.915 -2.767 -12.263 1.00 84.38 71 ILE A CA 1
ATOM 591 C C . ILE A 1 71 ? 4.473 -2.891 -13.724 1.00 84.38 71 ILE A C 1
ATOM 593 O O . ILE A 1 71 ? 5.227 -3.390 -14.548 1.00 84.38 71 ILE A O 1
ATOM 597 N N . GLN A 1 72 ? 3.281 -2.405 -14.074 1.00 84.06 72 GLN A N 1
ATOM 598 C CA . GLN A 1 72 ? 2.793 -2.418 -15.455 1.00 84.06 72 GLN A CA 1
ATOM 599 C C . GLN A 1 72 ? 3.693 -1.613 -16.392 1.00 84.06 72 GLN A C 1
ATOM 601 O O . GLN A 1 72 ? 4.035 -2.123 -17.448 1.00 84.06 72 GLN A O 1
ATOM 606 N N . GLU A 1 73 ? 4.130 -0.414 -16.002 1.00 85.12 73 GLU A N 1
ATOM 607 C CA . GLU A 1 73 ? 5.076 0.390 -16.787 1.00 85.12 73 GLU A CA 1
ATOM 608 C C . GLU A 1 73 ? 6.409 -0.350 -16.985 1.00 85.12 73 GLU A C 1
ATOM 610 O O . GLU A 1 73 ? 6.989 -0.306 -18.068 1.00 85.12 73 GLU A O 1
ATOM 615 N N . HIS A 1 74 ? 6.881 -1.085 -15.972 1.00 83.75 74 HIS A N 1
ATOM 616 C CA . HIS A 1 74 ? 8.078 -1.915 -16.097 1.00 83.75 74 HIS A CA 1
ATOM 617 C C . HIS A 1 74 ? 7.879 -3.092 -17.059 1.00 83.75 74 HIS A C 1
ATOM 619 O O . HIS A 1 74 ? 8.742 -3.338 -17.903 1.00 83.75 74 HIS A O 1
ATOM 625 N N . LYS A 1 75 ? 6.736 -3.786 -16.970 1.00 80.19 75 LYS A N 1
ATOM 626 C CA . LYS A 1 75 ? 6.385 -4.886 -17.877 1.00 80.19 75 LYS A CA 1
ATOM 627 C C . LYS A 1 75 ? 6.182 -4.419 -19.310 1.00 80.19 75 LYS A C 1
ATOM 629 O O . LYS A 1 75 ? 6.654 -5.094 -20.215 1.00 80.19 75 LYS A O 1
ATOM 634 N N . ASP A 1 76 ? 5.494 -3.300 -19.511 1.00 76.44 76 ASP A N 1
ATOM 635 C CA . ASP A 1 76 ? 5.204 -2.724 -20.826 1.00 76.44 76 ASP A CA 1
ATOM 636 C C . ASP A 1 76 ? 6.491 -2.252 -21.510 1.00 76.44 76 ASP A C 1
ATOM 638 O O . ASP A 1 76 ? 6.753 -2.613 -22.652 1.00 76.44 76 ASP A O 1
ATOM 642 N N . ALA A 1 77 ? 7.390 -1.596 -20.766 1.00 66.88 77 ALA A N 1
ATOM 643 C CA . ALA A 1 77 ? 8.721 -1.250 -21.265 1.00 66.88 77 ALA A CA 1
ATOM 644 C C . ALA A 1 77 ? 9.559 -2.478 -21.674 1.00 66.88 77 ALA A C 1
ATOM 646 O O . ALA A 1 77 ? 10.483 -2.355 -22.480 1.00 66.88 77 ALA A O 1
ATOM 647 N N . HIS A 1 78 ? 9.258 -3.655 -21.118 1.00 60.31 78 HIS A N 1
ATOM 648 C CA . HIS A 1 78 ? 9.930 -4.917 -21.425 1.00 60.31 78 HIS A CA 1
ATOM 649 C C . HIS A 1 78 ? 9.137 -5.821 -22.388 1.00 60.31 78 HIS A C 1
ATOM 651 O O . HIS A 1 78 ? 9.626 -6.890 -22.770 1.00 60.31 78 HIS A O 1
ATOM 657 N N . ALA A 1 79 ? 7.939 -5.401 -22.804 1.00 48.50 79 ALA A N 1
ATOM 658 C CA . ALA A 1 79 ? 7.126 -6.070 -23.804 1.00 48.50 79 ALA A CA 1
ATOM 659 C C . ALA A 1 79 ? 7.407 -5.440 -25.182 1.00 48.50 79 ALA A C 1
ATOM 661 O O . ALA A 1 79 ? 7.158 -4.251 -25.379 1.00 48.5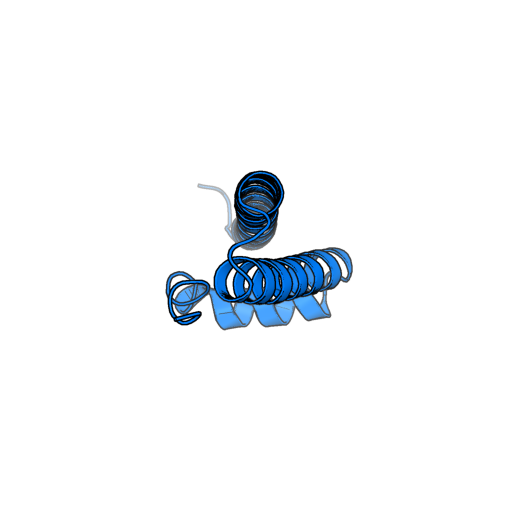0 79 ALA A O 1
ATOM 662 N N . PRO A 1 80 ? 7.927 -6.189 -26.173 1.00 46.09 80 PRO A N 1
ATOM 663 C CA . PRO A 1 80 ? 7.918 -5.697 -27.543 1.00 46.09 80 PRO A CA 1
ATOM 664 C C . PRO A 1 80 ? 6.453 -5.536 -27.971 1.00 46.09 80 PRO A C 1
ATOM 666 O O . PRO A 1 80 ? 5.695 -6.501 -27.902 1.00 46.09 80 PRO A O 1
ATOM 669 N N . ASN A 1 81 ? 6.088 -4.302 -28.342 1.00 44.22 81 ASN A N 1
ATOM 670 C CA . ASN A 1 81 ? 4.786 -3.862 -28.860 1.00 44.22 81 ASN A CA 1
ATOM 671 C C . ASN A 1 81 ? 3.955 -4.984 -29.512 1.00 44.22 81 ASN A C 1
ATOM 673 O O . ASN A 1 81 ? 4.464 -5.702 -30.376 1.00 44.22 81 ASN A O 1
ATOM 677 N N . HIS A 1 82 ? 2.678 -5.079 -29.125 1.00 43.31 82 HIS A N 1
ATOM 678 C CA . HIS A 1 82 ? 1.662 -5.801 -29.898 1.00 43.31 82 HIS A CA 1
ATOM 679 C C . HIS A 1 82 ? 1.497 -5.170 -31.285 1.00 43.31 82 HIS A C 1
ATOM 681 O O . HIS A 1 82 ? 1.462 -3.919 -31.356 1.00 43.31 82 HIS A O 1
#

Sequence (82 aa):
MLSERICMFHEYRDEIKELSNKNPHFHKIFEEHNALDDEIATLEASGTDDLKIATLKKKKLYLKDEIYRMIQEHKDAHAPNH

Secondary structure (DSSP, 8-state):
-GGGSSGGGGGGHHHHHHHHHH-HHHHHHHHHHHHHHHHHHHHHHHT--HHHHHHHHHHHHHHHHHHHHHHHHHHHHTS---

Foldseek 3Di:
DCVPLCVVCPVCPVVLVVCVVVPVVSVVLVVLLVVLVVVLVVCVVVVPCVVVNVVSVVSNVVSVVVNVVSSVVVVVVVDDDD

Radius of gyration: 14.75 Å; Cα contacts (8 Å, |Δi|>4): 37; chains: 1; bounding box: 29×22×49 Å

Solvent-accessible surface area (backbone atoms only — not comparable to full-atom values): 4752 Å² total; per-residue (Å²): 126,85,75,73,79,56,67,87,40,65,90,42,47,65,57,51,54,49,40,39,72,76,31,68,67,51,38,52,48,51,50,51,42,49,53,48,44,54,50,41,54,52,40,62,72,65,70,79,43,67,73,56,43,54,51,45,55,51,50,45,53,51,45,50,52,52,52,50,50,54,49,48,54,54,49,51,77,70,47,82,80,131

pLDDT: mean 77.67, std 14.29, range [40.25, 89.5]

Mean predicted aligned error: 7.71 Å

Nearest PDB structures (foldseek):
  6zsh-assembly1_A  TM=8.409E-01  e=2.687E+00  Homo sapiens
  6zsh-assembly2_C  TM=8.466E-01  e=4.667E+00  Homo sapiens
  3caz-assembly1_A  TM=6.708E-01  e=2.527E+00  Galdieria sulphuraria
  6zsj-assembly1_C  TM=7.862E-01  e=8.105E+00  Homo sapiens

Organism: NCBI:txid710394

InterPro domains:
  IPR007420 Protein of unknown function DUF465 [PF04325] (26-70)
  IPR038444 DUF465 superfamily [G3DSA:6.10.280.50] (8-80)